Protein AF-A0A227IRK9-F1 (afdb_monomer_lite)

pLDDT: mean 89.17, std 4.54, range [65.75, 95.69]

Radius of gyration: 13.78 Å; chains: 1; bounding box: 29×23×37 Å

Foldseek 3Di:
DVQLVVQVVLQVVLC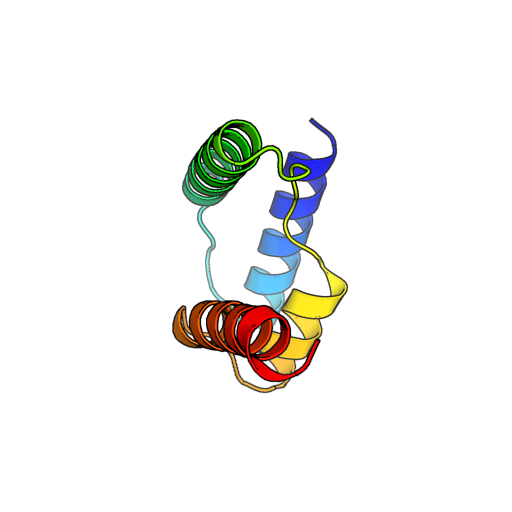VVVVHDDDSVVQVVVLVVQQVVCVVVVHDRHHDDNVVSVVCVVVVNPDPVSVVVVVVVVVCCVVPVD

InterPro domains:
  IPR011547 SLC26A/SulP transporter domain [PF00916] (2-81)
  IPR052706 Membrane-associated Transporter-like [PTHR43310] (2-81)

Structure (mmCIF, N/CA/C/O backbone):
data_AF-A0A227IRK9-F1
#
_entry.id   AF-A0A227IRK9-F1
#
loop_
_atom_site.group_PDB
_atom_site.id
_atom_site.type_symbol
_atom_site.label_atom_id
_atom_site.label_alt_id
_atom_site.label_comp_id
_atom_site.label_asym_id
_atom_site.label_entity_id
_atom_site.label_seq_id
_atom_site.pdbx_PDB_ins_code
_atom_site.Cartn_x
_atom_site.Cartn_y
_atom_site.Cartn_z
_atom_site.occupancy
_atom_site.B_iso_or_equiv
_atom_site.auth_seq_id
_atom_site.auth_comp_id
_atom_site.auth_asym_id
_atom_site.auth_atom_id
_atom_site.pdbx_PDB_model_num
ATOM 1 N N . ALA A 1 1 ? 11.975 0.990 9.149 1.00 65.75 1 ALA A N 1
ATOM 2 C CA . ALA A 1 1 ? 11.255 1.593 10.294 1.00 65.75 1 ALA A C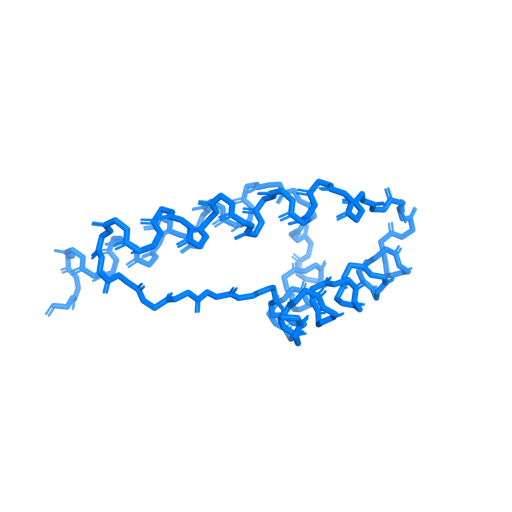A 1
ATOM 3 C C . ALA A 1 1 ? 10.445 2.823 9.878 1.00 65.75 1 ALA A C 1
ATOM 5 O O . ALA A 1 1 ? 9.244 2.825 10.097 1.00 65.75 1 ALA A O 1
ATOM 6 N N . ILE A 1 2 ? 11.057 3.820 9.223 1.00 85.12 2 ILE A N 1
ATOM 7 C CA . ILE A 1 2 ? 10.397 5.089 8.845 1.00 85.12 2 ILE A CA 1
ATOM 8 C C . ILE A 1 2 ? 9.115 4.871 8.015 1.00 85.12 2 ILE A C 1
ATOM 10 O O . ILE A 1 2 ? 8.063 5.372 8.391 1.00 85.12 2 ILE A O 1
ATOM 14 N N . GLY A 1 3 ? 9.156 4.035 6.969 1.00 85.62 3 GLY A N 1
ATOM 15 C CA . GLY A 1 3 ? 7.980 3.782 6.117 1.00 85.62 3 GLY A CA 1
ATOM 16 C C . GLY A 1 3 ? 6.809 3.053 6.796 1.00 85.62 3 GLY A C 1
ATOM 17 O O . GLY A 1 3 ? 5.677 3.159 6.327 1.00 85.62 3 GLY A O 1
ATOM 18 N N . LEU A 1 4 ? 7.055 2.327 7.894 1.00 87.69 4 LEU A N 1
ATOM 19 C CA . LEU A 1 4 ? 5.98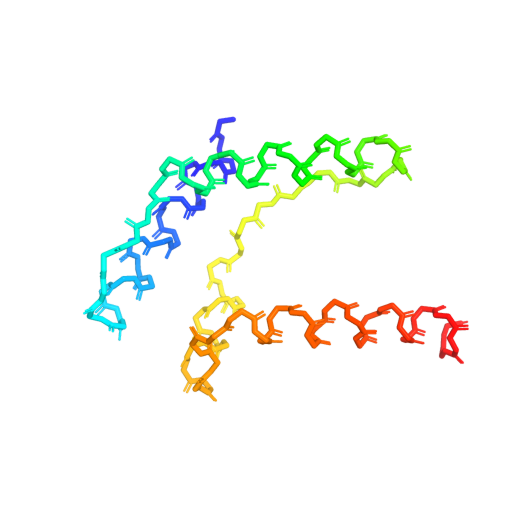7 1.741 8.715 1.00 87.69 4 LEU A CA 1
ATOM 20 C C . LEU A 1 4 ? 5.350 2.811 9.599 1.00 87.69 4 LEU A C 1
ATOM 22 O O . LEU A 1 4 ? 4.133 2.875 9.686 1.00 87.69 4 LEU A O 1
ATOM 26 N N . ILE A 1 5 ? 6.156 3.684 10.211 1.00 90.69 5 ILE A N 1
ATOM 27 C CA . ILE A 1 5 ? 5.652 4.810 11.012 1.00 90.69 5 ILE A CA 1
ATOM 28 C C . ILE A 1 5 ? 4.776 5.721 10.144 1.00 90.69 5 ILE A C 1
ATOM 30 O O . ILE A 1 5 ? 3.679 6.083 10.557 1.00 90.69 5 ILE A O 1
ATOM 34 N N . GLU A 1 6 ? 5.221 6.027 8.924 1.00 91.62 6 GLU A N 1
ATOM 35 C CA . GLU A 1 6 ? 4.442 6.794 7.949 1.00 91.62 6 GLU A CA 1
ATOM 36 C C . GLU A 1 6 ? 3.131 6.090 7.574 1.00 91.62 6 GLU A C 1
ATOM 38 O O . GLU A 1 6 ? 2.073 6.720 7.585 1.00 91.62 6 GLU A O 1
ATOM 43 N N . SER A 1 7 ? 3.164 4.779 7.309 1.00 88.88 7 SER A N 1
ATOM 44 C CA . SER A 1 7 ? 1.946 4.027 6.968 1.00 88.88 7 SER A CA 1
ATOM 45 C C . SER A 1 7 ? 0.961 3.966 8.138 1.00 88.88 7 SER A C 1
ATOM 47 O O . SER A 1 7 ? -0.243 4.084 7.936 1.00 88.88 7 SER A O 1
ATOM 49 N N . LEU A 1 8 ? 1.450 3.866 9.377 1.00 91.00 8 LEU A N 1
ATOM 50 C CA . LEU A 1 8 ? 0.608 3.890 10.576 1.00 91.00 8 LEU A CA 1
ATOM 51 C C . LEU A 1 8 ? 0.020 5.280 10.858 1.00 91.00 8 LEU A C 1
ATOM 53 O O . LEU A 1 8 ? -1.152 5.378 11.225 1.00 91.00 8 LEU A O 1
ATOM 57 N N . LEU A 1 9 ? 0.791 6.351 10.648 1.00 92.56 9 LEU A N 1
ATOM 58 C CA . LEU A 1 9 ? 0.274 7.723 10.669 1.00 92.56 9 LEU A CA 1
ATOM 59 C C . LEU A 1 9 ? -0.805 7.916 9.602 1.00 92.56 9 LEU A C 1
ATOM 61 O O . LEU A 1 9 ? -1.881 8.419 9.911 1.00 92.56 9 LEU A O 1
ATOM 65 N N . THR A 1 10 ? -0.550 7.447 8.378 1.00 90.81 10 THR A N 1
ATOM 66 C CA . THR A 1 10 ? -1.523 7.476 7.278 1.00 90.81 10 THR A CA 1
ATOM 67 C C . THR A 1 10 ? -2.812 6.774 7.680 1.00 90.81 10 THR A C 1
ATOM 69 O O . THR A 1 10 ? -3.884 7.353 7.552 1.00 90.81 10 THR A O 1
ATOM 72 N N . LEU A 1 11 ? -2.717 5.557 8.217 1.00 90.38 11 LEU A N 1
ATOM 73 C CA . LEU A 1 11 ? -3.866 4.785 8.687 1.00 90.38 11 LEU A CA 1
ATOM 74 C C . LEU A 1 11 ? -4.672 5.516 9.752 1.00 90.38 11 LEU A C 1
ATOM 76 O O . LEU A 1 11 ? -5.892 5.534 9.672 1.00 90.38 11 LEU A O 1
ATOM 80 N N . THR A 1 12 ? -3.994 6.146 10.707 1.00 91.44 12 THR A N 1
ATOM 81 C CA . THR A 1 12 ? -4.652 6.872 11.800 1.00 91.44 12 THR A CA 1
ATOM 82 C C . THR A 1 12 ? -5.415 8.088 11.265 1.00 91.44 12 THR A C 1
ATOM 84 O O . THR A 1 12 ? -6.558 8.317 11.649 1.00 91.44 12 THR A O 1
ATOM 87 N N . VAL A 1 13 ? -4.824 8.823 10.316 1.00 90.00 13 VAL A N 1
ATOM 88 C CA . VAL A 1 13 ? -5.481 9.951 9.632 1.00 90.00 13 VAL A CA 1
ATOM 89 C C . VAL A 1 13 ? -6.663 9.473 8.785 1.00 90.00 13 VAL A C 1
ATOM 91 O O . VAL A 1 13 ? -7.734 10.078 8.801 1.00 90.00 13 VAL A O 1
ATOM 94 N N . LEU A 1 14 ? -6.499 8.373 8.045 1.00 88.19 14 LEU A N 1
ATOM 95 C CA . LEU A 1 14 ? -7.581 7.793 7.251 1.00 88.19 14 LEU A CA 1
ATOM 96 C C . LEU A 1 14 ? -8.738 7.330 8.138 1.00 88.19 14 LEU A C 1
ATOM 98 O O . LEU A 1 14 ? -9.889 7.602 7.800 1.00 88.19 14 LEU A O 1
ATOM 102 N N . ASP A 1 15 ? -8.444 6.670 9.256 1.00 89.81 15 ASP A N 1
ATOM 103 C CA . ASP A 1 15 ? -9.425 6.199 10.235 1.00 89.81 15 ASP A CA 1
ATOM 104 C C . ASP A 1 15 ? -10.262 7.348 10.799 1.00 89.81 15 ASP A C 1
ATOM 106 O O . ASP A 1 15 ? -11.490 7.250 10.830 1.00 89.81 15 ASP A O 1
ATOM 110 N N . GLU A 1 16 ? -9.621 8.463 11.158 1.00 89.69 16 GLU A N 1
ATOM 111 C CA . GLU A 1 16 ? -10.298 9.668 11.642 1.00 89.69 16 GLU A CA 1
ATOM 112 C C . GLU A 1 16 ? -11.240 10.255 10.578 1.00 89.69 16 GLU A C 1
ATOM 114 O O . GLU A 1 16 ? -12.408 10.529 10.853 1.00 89.69 16 GLU A O 1
ATOM 119 N N . MET A 1 17 ? -10.791 10.352 9.321 1.00 87.88 17 MET A N 1
ATOM 120 C CA . MET A 1 17 ? -11.627 10.855 8.221 1.00 87.88 17 MET A CA 1
ATOM 121 C C . MET A 1 17 ? -12.781 9.917 7.841 1.00 87.88 17 MET A C 1
ATOM 123 O O . MET A 1 17 ? -13.803 10.349 7.300 1.00 87.88 17 MET A O 1
ATOM 127 N N . THR A 1 18 ? -12.609 8.612 8.037 1.00 86.38 18 THR A N 1
ATOM 128 C CA . THR A 1 18 ? -13.574 7.596 7.594 1.00 86.38 18 THR A CA 1
ATOM 129 C C . THR A 1 18 ? -14.430 7.044 8.730 1.00 86.38 18 THR A C 1
ATOM 131 O O . THR A 1 18 ? -15.354 6.283 8.449 1.00 86.38 18 THR A O 1
ATOM 134 N N . ASN A 1 19 ? -14.195 7.483 9.974 1.00 86.94 19 ASN A N 1
ATOM 135 C CA . ASN A 1 19 ? -14.855 6.999 11.191 1.00 86.94 19 ASN A CA 1
ATOM 136 C C . ASN A 1 19 ? -14.799 5.462 11.322 1.00 86.94 19 ASN A C 1
ATOM 138 O O . ASN A 1 19 ? -15.771 4.815 11.713 1.00 86.94 19 ASN A O 1
ATOM 142 N N . THR A 1 20 ? -13.661 4.862 10.965 1.00 85.75 20 THR A N 1
ATOM 143 C CA . THR A 1 20 ? -13.405 3.413 11.077 1.00 85.75 20 THR A CA 1
ATOM 144 C C . THR A 1 20 ? -12.181 3.156 11.952 1.00 85.75 20 THR A C 1
ATOM 146 O O . THR A 1 20 ? -11.494 4.079 12.375 1.00 85.75 20 THR A O 1
ATOM 149 N N . ARG A 1 21 ? -11.952 1.884 12.290 1.00 85.50 21 ARG A N 1
ATOM 150 C CA . ARG A 1 21 ? -10.795 1.428 13.051 1.00 85.50 21 ARG A CA 1
ATOM 151 C C . ARG A 1 21 ? -9.946 0.499 12.191 1.00 85.50 21 ARG A C 1
ATOM 153 O O . ARG A 1 21 ? -10.296 -0.660 11.958 1.00 85.50 21 ARG A O 1
ATOM 160 N N . GLY A 1 22 ? -8.831 1.027 11.728 1.00 83.44 22 GLY A N 1
ATOM 161 C CA . GLY A 1 22 ? -7.837 0.374 10.910 1.00 83.44 22 GLY A CA 1
ATOM 162 C C . GLY A 1 22 ? -7.031 -0.647 11.698 1.00 83.44 22 GLY A C 1
ATOM 163 O O . GLY A 1 22 ? -7.017 -0.698 12.931 1.00 83.44 22 GLY A O 1
ATOM 164 N N . GLN A 1 23 ? -6.367 -1.531 10.961 1.00 89.25 23 GLN A N 1
ATOM 165 C CA . GLN A 1 23 ? -5.649 -2.669 11.524 1.00 89.25 23 GLN A CA 1
ATOM 166 C C . GLN A 1 23 ? -4.149 -2.520 11.271 1.00 89.25 23 GLN A C 1
ATOM 168 O O . GLN A 1 23 ? -3.627 -3.038 10.287 1.00 89.25 23 GLN A O 1
ATOM 173 N N . SER A 1 24 ? -3.437 -1.875 12.197 1.00 89.00 24 SER A N 1
ATOM 174 C CA . SER A 1 24 ? -1.984 -1.644 12.112 1.00 89.00 24 SER A CA 1
ATOM 175 C C . SER A 1 24 ? -1.172 -2.922 11.871 1.00 89.00 24 SER A C 1
ATOM 177 O O . SER A 1 24 ? -0.231 -2.922 11.082 1.00 89.00 24 SER A O 1
ATOM 179 N N . ASN A 1 25 ? -1.554 -4.040 12.501 1.00 92.38 25 ASN A N 1
ATOM 180 C CA . ASN A 1 25 ? -0.866 -5.320 12.305 1.00 92.38 25 ASN A CA 1
ATOM 181 C C . ASN A 1 25 ? -1.028 -5.847 10.869 1.00 92.38 25 ASN A C 1
ATOM 183 O O . ASN A 1 25 ? -0.099 -6.408 10.294 1.00 92.38 25 ASN A O 1
ATOM 187 N N . ARG A 1 26 ? -2.204 -5.629 10.269 1.00 90.50 26 ARG A N 1
ATOM 188 C CA . ARG A 1 26 ? -2.486 -6.030 8.889 1.00 90.50 26 ARG A CA 1
ATOM 189 C C . ARG A 1 26 ? -1.718 -5.170 7.892 1.00 90.50 26 ARG A C 1
ATOM 191 O O . ARG A 1 26 ? -1.250 -5.711 6.898 1.00 90.50 26 ARG A O 1
ATOM 198 N N . GLU A 1 27 ? -1.547 -3.884 8.182 1.00 89.31 27 GLU A N 1
ATOM 199 C CA . GLU A 1 27 ? -0.715 -3.000 7.362 1.00 89.31 27 GLU A CA 1
ATOM 200 C C . GLU A 1 27 ? 0.760 -3.376 7.434 1.00 89.31 27 GLU A C 1
ATOM 202 O O . GLU A 1 27 ? 1.425 -3.453 6.409 1.00 89.31 27 GLU A O 1
ATOM 207 N N . CYS A 1 28 ? 1.261 -3.705 8.627 1.00 91.75 28 CYS A N 1
ATOM 208 C CA . CYS A 1 28 ? 2.643 -4.144 8.793 1.00 91.75 28 CYS A CA 1
ATOM 209 C C . CYS A 1 28 ? 2.938 -5.409 7.973 1.00 91.75 28 CYS A C 1
ATOM 211 O O . CYS A 1 28 ? 3.908 -5.459 7.213 1.00 91.75 28 CYS A O 1
ATOM 213 N N . ILE A 1 29 ? 2.056 -6.410 8.068 1.00 93.94 29 ILE A N 1
ATOM 214 C CA . ILE A 1 29 ? 2.163 -7.645 7.284 1.00 93.94 29 ILE A CA 1
ATOM 215 C C . ILE A 1 29 ? 1.997 -7.347 5.785 1.00 93.94 29 ILE A C 1
ATOM 217 O O . ILE A 1 29 ? 2.773 -7.846 4.973 1.00 93.94 29 ILE A O 1
ATOM 221 N N . GLY A 1 30 ? 1.024 -6.512 5.409 1.00 91.69 30 GLY A N 1
ATOM 222 C CA . GLY A 1 30 ? 0.767 -6.114 4.024 1.00 91.69 30 GLY A CA 1
ATOM 223 C C . GLY A 1 30 ? 1.964 -5.422 3.373 1.00 91.69 30 GLY A C 1
ATOM 224 O O . GLY A 1 30 ? 2.417 -5.853 2.315 1.00 91.69 30 GLY A O 1
ATOM 225 N N . GLN A 1 31 ? 2.525 -4.408 4.032 1.00 92.12 31 GLN A N 1
ATOM 226 C CA . GLN A 1 31 ? 3.706 -3.676 3.579 1.00 92.12 31 GLN A CA 1
ATOM 227 C C . GLN A 1 31 ? 4.945 -4.578 3.521 1.00 92.12 31 GLN A C 1
ATOM 229 O O . GLN A 1 31 ? 5.724 -4.497 2.572 1.00 92.12 31 GLN A O 1
ATOM 234 N N . GLY A 1 32 ? 5.118 -5.470 4.502 1.00 93.06 32 GLY A N 1
ATOM 235 C CA . GLY A 1 32 ? 6.194 -6.460 4.503 1.00 93.06 32 GLY A CA 1
ATOM 236 C C . GLY A 1 32 ? 6.120 -7.402 3.298 1.00 93.06 32 GLY A C 1
ATOM 237 O O . GLY A 1 32 ? 7.103 -7.551 2.575 1.00 93.06 32 GLY A O 1
ATOM 238 N N . MET A 1 33 ? 4.944 -7.983 3.035 1.00 94.62 33 MET A N 1
ATOM 239 C CA . MET A 1 33 ? 4.725 -8.861 1.878 1.00 94.62 33 MET A CA 1
ATOM 240 C C . MET A 1 33 ? 4.868 -8.117 0.545 1.00 94.62 33 MET A C 1
ATOM 242 O O . MET A 1 33 ? 5.471 -8.649 -0.389 1.00 94.62 33 MET A O 1
ATOM 246 N N . ALA A 1 34 ? 4.354 -6.887 0.453 1.00 91.69 34 ALA A N 1
ATOM 247 C CA . ALA A 1 34 ? 4.493 -6.055 -0.738 1.00 91.69 34 ALA A CA 1
ATOM 248 C C . ALA A 1 34 ? 5.972 -5.797 -1.054 1.00 91.69 34 ALA A C 1
ATOM 250 O O . ALA A 1 34 ? 6.414 -6.063 -2.168 1.00 91.69 34 ALA A O 1
ATOM 251 N N . ASN A 1 35 ? 6.764 -5.400 -0.055 1.00 92.69 35 ASN A N 1
ATOM 252 C CA . ASN A 1 35 ? 8.189 -5.132 -0.239 1.00 92.69 35 ASN A CA 1
ATOM 253 C C . ASN A 1 35 ? 9.007 -6.397 -0.537 1.00 92.69 35 ASN A C 1
ATOM 255 O O . ASN A 1 35 ? 9.928 -6.333 -1.347 1.00 92.69 35 ASN A O 1
ATOM 259 N N . MET A 1 36 ? 8.666 -7.553 0.048 1.00 94.50 36 MET A N 1
ATOM 260 C CA . MET A 1 36 ? 9.282 -8.828 -0.352 1.00 94.50 36 MET A CA 1
ATOM 261 C C . MET A 1 36 ? 9.005 -9.140 -1.823 1.00 94.50 36 MET A C 1
ATOM 263 O O . MET A 1 36 ? 9.919 -9.514 -2.552 1.00 94.50 36 MET A O 1
ATOM 267 N N . THR A 1 37 ? 7.761 -8.941 -2.266 1.00 93.56 37 THR A N 1
ATOM 268 C CA . THR A 1 37 ? 7.376 -9.148 -3.666 1.00 93.56 37 THR A CA 1
ATOM 269 C C . THR A 1 37 ? 8.142 -8.188 -4.577 1.00 93.56 37 THR A C 1
ATOM 271 O O . THR A 1 37 ? 8.737 -8.635 -5.550 1.00 93.56 37 THR A O 1
ATOM 274 N N . CYS A 1 38 ? 8.232 -6.899 -4.230 1.00 91.94 38 CYS A N 1
ATOM 275 C CA . CYS A 1 38 ? 9.030 -5.917 -4.972 1.00 91.94 38 CYS A CA 1
ATOM 276 C C . CYS A 1 38 ? 10.487 -6.366 -5.146 1.00 91.94 38 CYS A C 1
ATOM 278 O O . CYS A 1 38 ? 10.990 -6.350 -6.268 1.00 91.94 38 CYS A O 1
ATOM 280 N N . SER A 1 39 ? 11.133 -6.844 -4.077 1.00 91.38 39 SER A N 1
ATOM 281 C CA . SER A 1 39 ? 12.515 -7.339 -4.134 1.00 91.38 39 SER A CA 1
ATOM 282 C C . SER A 1 39 ? 12.695 -8.509 -5.105 1.00 91.38 39 SER A C 1
ATOM 284 O O . SER A 1 39 ? 13.713 -8.572 -5.787 1.00 91.38 39 SER A O 1
ATOM 286 N N . VAL A 1 40 ? 11.711 -9.411 -5.216 1.00 94.56 40 VAL A N 1
ATOM 287 C CA . VAL A 1 40 ? 11.757 -10.538 -6.170 1.00 94.56 40 VAL A CA 1
ATOM 288 C C . VAL A 1 40 ? 11.719 -10.054 -7.624 1.00 94.56 40 VAL A C 1
ATOM 290 O O . VAL A 1 40 ? 12.369 -10.6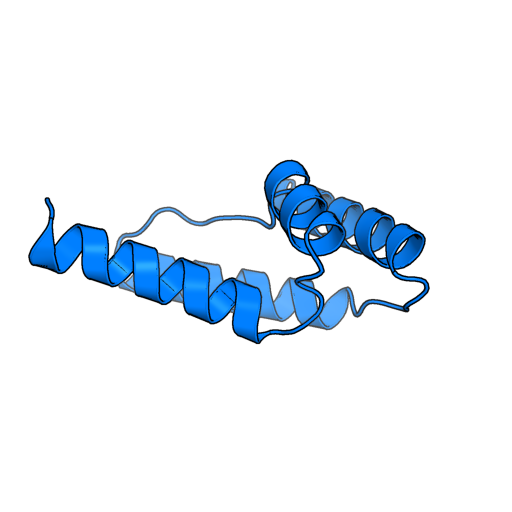45 -8.480 1.00 94.56 40 VAL A O 1
ATOM 293 N N . PHE A 1 41 ? 11.009 -8.960 -7.906 1.00 91.50 41 PHE A N 1
ATOM 294 C CA . PHE A 1 41 ? 10.925 -8.361 -9.244 1.00 91.50 41 PHE A CA 1
ATOM 295 C C . PHE A 1 41 ? 11.987 -7.276 -9.503 1.00 91.50 41 PHE A C 1
ATOM 297 O O . PHE A 1 41 ? 11.951 -6.627 -10.546 1.00 91.50 41 PHE A O 1
ATOM 304 N N . GLY A 1 42 ? 12.923 -7.049 -8.571 1.00 90.38 42 GLY A N 1
ATOM 305 C CA . GLY A 1 42 ? 13.918 -5.973 -8.670 1.00 90.38 42 GLY A CA 1
ATOM 306 C C . GLY A 1 42 ? 13.328 -4.560 -8.563 1.00 90.38 42 GLY A C 1
ATOM 307 O O . GLY A 1 42 ? 13.985 -3.588 -8.931 1.00 90.38 42 GLY A O 1
ATOM 308 N N . ALA A 1 43 ? 12.092 -4.431 -8.075 1.00 88.50 43 ALA A N 1
ATOM 309 C CA . ALA A 1 43 ? 11.415 -3.157 -7.876 1.00 88.50 43 ALA A CA 1
ATOM 310 C C . ALA A 1 43 ? 11.825 -2.505 -6.545 1.00 88.50 43 ALA A C 1
ATOM 312 O O . ALA A 1 43 ? 12.124 -3.180 -5.558 1.00 88.50 43 ALA A O 1
ATOM 313 N N . MET A 1 44 ? 11.791 -1.172 -6.499 1.00 90.44 44 MET A N 1
ATOM 314 C CA . MET A 1 44 ? 12.037 -0.415 -5.271 1.00 90.44 44 MET A CA 1
ATOM 315 C C . MET A 1 44 ? 10.907 -0.654 -4.258 1.00 90.44 44 MET A C 1
ATOM 317 O O . MET A 1 44 ? 9.728 -0.600 -4.607 1.00 90.44 44 MET A O 1
ATOM 321 N N . GLY A 1 45 ? 11.266 -0.913 -2.998 1.00 87.12 45 GLY A N 1
ATOM 322 C CA . GLY A 1 45 ? 10.297 -1.042 -1.907 1.00 87.12 45 GLY A CA 1
ATOM 323 C C . GLY A 1 45 ? 9.571 0.276 -1.612 1.00 87.12 45 GLY A C 1
ATOM 324 O O . GLY A 1 45 ? 10.131 1.356 -1.798 1.00 87.12 45 GLY A O 1
ATOM 325 N N . GLY A 1 46 ? 8.333 0.178 -1.124 1.00 88.38 46 GLY A N 1
ATOM 326 C CA . GLY A 1 46 ? 7.444 1.317 -0.902 1.00 88.38 46 GLY A CA 1
ATOM 327 C C . GLY A 1 46 ? 6.811 1.388 0.492 1.00 88.38 46 GLY A C 1
ATOM 328 O O . GLY A 1 46 ? 7.045 0.566 1.391 1.00 88.38 46 GLY A O 1
ATOM 329 N N . CYS A 1 47 ? 5.985 2.416 0.663 1.00 90.06 47 CYS A N 1
ATOM 330 C CA . CYS A 1 47 ? 5.175 2.697 1.846 1.00 90.06 47 CYS A CA 1
ATOM 331 C C . CYS A 1 47 ? 3.818 3.280 1.441 1.00 90.06 47 CYS A C 1
ATOM 333 O O . CYS A 1 47 ? 3.614 3.664 0.286 1.00 90.06 47 CYS A O 1
ATOM 335 N N . ALA A 1 48 ? 2.875 3.308 2.384 1.00 85.19 48 ALA A N 1
ATOM 336 C CA . ALA A 1 48 ? 1.601 3.965 2.156 1.00 85.19 48 ALA A CA 1
ATOM 337 C C . ALA A 1 48 ? 1.809 5.481 2.078 1.00 85.19 48 ALA A C 1
ATOM 339 O O . ALA A 1 48 ? 2.394 6.085 2.970 1.00 85.19 48 ALA A O 1
ATOM 340 N N . MET A 1 49 ? 1.300 6.097 1.013 1.00 86.81 49 MET A N 1
ATOM 341 C CA . MET A 1 49 ? 1.434 7.532 0.794 1.00 86.81 49 MET A CA 1
ATOM 342 C C . MET A 1 49 ? 0.227 8.279 1.365 1.00 86.81 49 MET A C 1
ATOM 344 O O . MET A 1 49 ? -0.899 8.098 0.889 1.00 86.81 49 MET A O 1
ATOM 348 N N . ILE A 1 50 ? 0.475 9.180 2.322 1.00 88.38 50 ILE A N 1
ATOM 349 C CA . ILE A 1 50 ? -0.556 10.007 2.972 1.00 88.38 50 ILE A CA 1
ATOM 350 C C . ILE A 1 50 ? -1.380 10.786 1.934 1.00 88.38 50 ILE A C 1
ATOM 352 O O . ILE A 1 50 ? -2.600 10.647 1.873 1.00 88.38 50 ILE A O 1
ATOM 356 N N . GLY A 1 51 ? -0.716 11.568 1.075 1.00 87.50 51 GLY A N 1
ATOM 357 C CA . GLY A 1 51 ? -1.375 12.466 0.117 1.00 87.50 51 GLY A CA 1
ATOM 358 C C . GLY A 1 51 ? -2.338 11.754 -0.836 1.00 87.50 51 GLY A C 1
ATOM 359 O O . 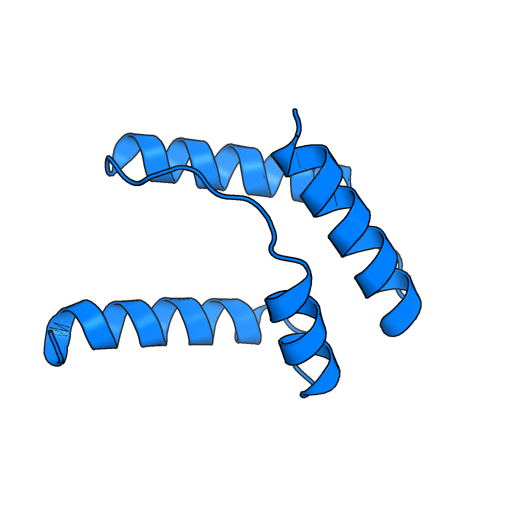GLY A 1 51 ? -3.508 12.121 -0.930 1.00 87.50 51 GLY A O 1
ATOM 360 N N . GLN A 1 52 ? -1.867 10.696 -1.500 1.00 88.75 52 GLN A N 1
ATOM 361 C CA . GLN A 1 52 ? -2.686 9.923 -2.441 1.00 88.75 52 GLN A CA 1
ATOM 362 C C . GLN A 1 52 ? -3.841 9.209 -1.740 1.00 88.75 52 GLN A C 1
ATOM 364 O O . GLN A 1 52 ? -4.961 9.207 -2.250 1.00 88.75 52 GLN A O 1
ATOM 369 N N . SER A 1 53 ? -3.606 8.669 -0.543 1.00 88.75 53 SER A N 1
ATOM 370 C CA . SER A 1 53 ? -4.661 8.003 0.222 1.00 88.75 53 SER A CA 1
ATOM 371 C C . SER A 1 53 ? -5.763 8.980 0.638 1.00 88.75 53 SER A C 1
ATOM 373 O O . SER A 1 53 ? -6.945 8.658 0.517 1.00 88.75 53 SER A O 1
ATOM 375 N N . MET A 1 54 ? -5.403 10.202 1.052 1.00 88.81 54 MET A N 1
ATOM 376 C CA . MET A 1 54 ? -6.379 11.240 1.400 1.00 88.81 54 MET A CA 1
ATOM 377 C C . MET A 1 54 ? -7.205 11.698 0.198 1.00 88.81 54 MET A C 1
ATOM 379 O O . MET A 1 54 ? -8.425 11.821 0.310 1.00 88.81 54 MET A O 1
ATOM 383 N N . ILE A 1 55 ? -6.568 11.934 -0.952 1.00 90.44 55 ILE A N 1
ATOM 384 C CA . ILE A 1 55 ? -7.268 12.321 -2.188 1.00 90.44 55 ILE A CA 1
ATOM 385 C C . ILE A 1 55 ? -8.238 11.213 -2.608 1.00 90.44 55 ILE A C 1
ATOM 387 O O . ILE A 1 55 ? -9.401 11.481 -2.916 1.00 90.44 55 ILE A O 1
ATOM 391 N N . ASN A 1 56 ? -7.783 9.961 -2.567 1.00 89.50 56 ASN A N 1
ATOM 392 C CA . ASN A 1 56 ? -8.581 8.808 -2.960 1.00 89.50 56 ASN A CA 1
ATOM 393 C C . ASN A 1 56 ? -9.817 8.627 -2.060 1.00 89.50 56 ASN A C 1
ATOM 395 O O . ASN A 1 56 ? -10.921 8.416 -2.559 1.00 89.50 56 ASN A O 1
ATOM 399 N N . VAL A 1 57 ? -9.660 8.776 -0.740 1.00 89.06 57 VAL A N 1
ATOM 400 C CA . VAL A 1 57 ? -10.774 8.678 0.217 1.00 89.06 57 VAL A CA 1
ATOM 401 C C . VAL 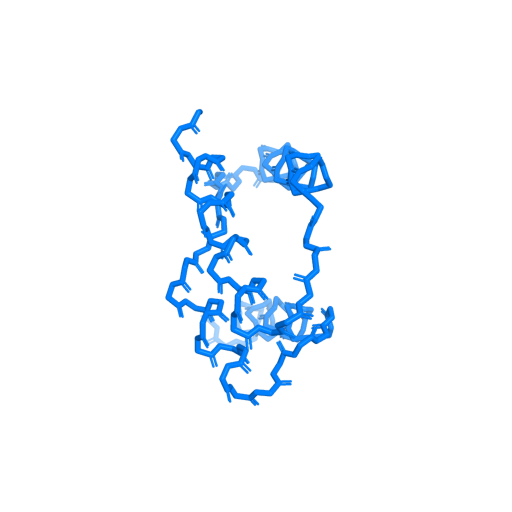A 1 57 ? -11.747 9.854 0.104 1.00 89.06 57 VAL A C 1
ATOM 403 O O . VAL A 1 57 ? -12.960 9.632 0.141 1.00 89.06 57 VAL A O 1
ATOM 406 N N . ASN A 1 58 ? -11.251 11.080 -0.096 1.00 87.81 58 ASN A N 1
ATOM 407 C CA . ASN A 1 58 ? -12.104 12.246 -0.365 1.00 87.81 58 ASN A CA 1
ATOM 408 C C . ASN A 1 58 ? -12.901 12.092 -1.666 1.00 87.81 58 ASN A C 1
ATOM 410 O O . ASN A 1 58 ? -14.055 12.499 -1.732 1.00 87.81 58 ASN A O 1
ATOM 414 N N . SER A 1 59 ? -12.328 11.418 -2.663 1.00 87.12 59 SER A N 1
ATOM 415 C CA . SER A 1 59 ? -13.005 11.086 -3.924 1.00 87.12 59 SER A CA 1
ATOM 416 C C . SER A 1 59 ? -14.021 9.935 -3.791 1.00 87.12 59 SER A C 1
ATOM 418 O O . SER A 1 59 ? -14.592 9.496 -4.784 1.00 87.12 59 SER A O 1
ATOM 420 N N . GLY A 1 60 ? -14.254 9.417 -2.576 1.00 84.50 60 GLY A N 1
ATOM 421 C CA . GLY A 1 60 ? -15.195 8.325 -2.299 1.00 84.50 60 GLY A CA 1
ATOM 422 C C . GLY A 1 60 ? -14.598 6.915 -2.392 1.00 84.50 60 GLY A C 1
ATOM 423 O O . GLY A 1 60 ? -15.291 5.937 -2.105 1.00 84.50 60 GLY A O 1
ATOM 424 N N . GLY A 1 61 ? -13.309 6.783 -2.718 1.00 82.94 61 GLY A N 1
ATOM 425 C CA . GLY A 1 61 ? -12.584 5.517 -2.825 1.00 82.94 61 GLY A CA 1
ATOM 426 C C . GLY A 1 61 ? -12.278 4.885 -1.464 1.00 82.94 61 GLY A C 1
ATOM 427 O O . GLY A 1 61 ? -11.140 4.899 -1.006 1.00 82.94 61 GLY A O 1
ATOM 428 N N . ARG A 1 62 ? -13.296 4.319 -0.806 1.00 77.69 62 ARG A N 1
ATOM 429 C CA . ARG A 1 62 ? -13.180 3.672 0.521 1.00 77.69 62 ARG A CA 1
ATOM 430 C C . ARG A 1 62 ? -12.947 2.157 0.468 1.00 77.69 62 ARG A C 1
ATOM 432 O O . ARG A 1 62 ? -12.660 1.534 1.484 1.00 77.69 62 ARG A O 1
ATOM 439 N N . GLY A 1 63 ? -13.103 1.548 -0.707 1.00 81.38 63 GLY A N 1
ATOM 440 C CA . GLY A 1 63 ? -12.972 0.104 -0.908 1.00 81.38 63 GLY A CA 1
ATOM 441 C C . GLY A 1 63 ? -11.622 -0.313 -1.492 1.00 81.38 63 GLY A C 1
ATOM 442 O O . GLY A 1 63 ? -10.920 0.473 -2.126 1.00 81.38 63 GLY A O 1
ATOM 443 N N . ARG A 1 64 ? -11.305 -1.610 -1.377 1.00 84.38 64 ARG A N 1
ATOM 444 C CA . ARG A 1 64 ? -10.091 -2.227 -1.956 1.00 84.38 64 ARG A CA 1
ATOM 445 C C . ARG A 1 64 ? -9.997 -2.074 -3.480 1.00 84.38 64 ARG A C 1
ATOM 447 O O . ARG A 1 64 ? -8.903 -2.124 -4.031 1.00 84.38 64 ARG A O 1
ATOM 454 N N . LEU A 1 65 ? -11.137 -1.873 -4.144 1.00 85.62 65 LEU A N 1
ATOM 455 C CA . LEU A 1 65 ? -11.228 -1.682 -5.591 1.00 85.62 65 LEU A CA 1
ATOM 456 C C . LEU A 1 65 ? -10.442 -0.457 -6.070 1.00 85.62 65 LEU A C 1
ATOM 458 O O . LEU A 1 65 ? -9.829 -0.534 -7.126 1.00 85.62 65 LEU A O 1
ATOM 462 N N . SER A 1 66 ? -10.383 0.622 -5.281 1.00 88.50 66 SER A N 1
ATOM 463 C CA . SER A 1 66 ? -9.660 1.847 -5.660 1.00 88.50 66 SER A CA 1
ATOM 464 C C . SER A 1 66 ? -8.182 1.576 -5.948 1.00 88.50 66 SER A C 1
ATOM 466 O O . SER A 1 66 ? -7.658 1.973 -6.985 1.00 88.50 66 SER A O 1
ATOM 468 N N . GLY A 1 67 ? -7.521 0.828 -5.056 1.00 88.06 67 GLY A N 1
ATOM 469 C CA . GLY A 1 67 ? -6.111 0.471 -5.213 1.00 88.06 67 GLY A CA 1
ATOM 470 C C . GLY A 1 67 ? -5.870 -0.510 -6.362 1.00 88.06 67 GLY A C 1
ATOM 471 O O . GLY A 1 67 ? -4.895 -0.368 -7.092 1.00 88.06 67 GLY A O 1
ATOM 472 N N . ILE A 1 68 ? -6.779 -1.473 -6.564 1.00 90.94 68 ILE A N 1
ATOM 473 C CA . ILE A 1 68 ? -6.681 -2.437 -7.673 1.00 90.94 68 ILE A CA 1
ATOM 474 C C . ILE A 1 68 ? -6.800 -1.715 -9.017 1.00 90.94 68 ILE A C 1
ATOM 476 O O . ILE A 1 68 ? -5.988 -1.949 -9.906 1.00 90.94 68 ILE A O 1
ATOM 480 N N . VAL A 1 69 ? -7.776 -0.814 -9.156 1.00 92.06 69 VAL A N 1
ATOM 481 C CA . VAL A 1 69 ? -7.976 -0.041 -10.388 1.00 92.06 69 VAL A CA 1
ATOM 482 C C . VAL A 1 69 ? -6.756 0.829 -10.683 1.00 92.06 69 VAL A C 1
ATOM 484 O O . VAL A 1 69 ? -6.290 0.829 -11.817 1.00 92.06 69 VAL A O 1
ATOM 487 N N . ALA A 1 70 ? -6.185 1.501 -9.677 1.00 90.12 70 ALA A N 1
ATOM 488 C CA . ALA A 1 70 ? -4.968 2.293 -9.853 1.00 90.12 70 ALA A CA 1
ATOM 489 C C . ALA A 1 70 ? -3.770 1.439 -10.315 1.00 90.12 70 ALA A C 1
ATOM 491 O O . ALA A 1 70 ? -3.069 1.818 -11.253 1.00 90.12 70 ALA A O 1
ATOM 492 N N . ALA A 1 71 ? -3.561 0.265 -9.706 1.00 90.19 71 ALA A N 1
ATOM 493 C CA . ALA A 1 71 ? -2.478 -0.647 -10.078 1.00 90.19 71 ALA A CA 1
ATOM 494 C C . ALA A 1 71 ? -2.641 -1.202 -11.504 1.00 90.19 71 ALA A C 1
ATOM 496 O O . ALA A 1 71 ? -1.682 -1.224 -12.272 1.00 90.19 71 ALA A O 1
ATOM 497 N N . VAL A 1 72 ? -3.858 -1.613 -11.877 1.00 94.31 72 VAL A N 1
ATOM 498 C CA . VAL A 1 72 ? -4.160 -2.116 -13.227 1.00 94.31 72 VAL A CA 1
ATOM 499 C C . VAL A 1 72 ? -4.031 -1.006 -14.267 1.00 94.31 72 VAL A C 1
ATOM 501 O O . VAL A 1 72 ? -3.462 -1.240 -15.329 1.00 94.31 72 VAL A O 1
ATOM 504 N N . ALA A 1 73 ? -4.503 0.207 -13.970 1.00 93.38 73 ALA A N 1
ATOM 505 C CA . ALA A 1 73 ? -4.363 1.351 -14.866 1.00 93.38 73 ALA A CA 1
ATOM 506 C C . ALA A 1 73 ? -2.887 1.686 -15.131 1.00 93.38 73 ALA A C 1
ATOM 508 O O . ALA A 1 73 ? -2.507 1.877 -16.285 1.00 93.38 73 ALA A O 1
ATOM 509 N N . LEU A 1 74 ? -2.045 1.685 -14.089 1.00 92.19 74 LEU A N 1
ATOM 510 C CA . LEU A 1 74 ? -0.598 1.864 -14.240 1.00 92.19 74 LEU A CA 1
ATOM 511 C C . LEU A 1 74 ? 0.039 0.747 -15.069 1.00 92.19 74 LEU A C 1
ATOM 513 O O . LEU A 1 74 ? 0.834 1.031 -15.960 1.00 92.19 74 LEU A O 1
ATOM 517 N N . LEU A 1 75 ? -0.329 -0.512 -14.819 1.00 92.56 75 LEU A N 1
ATOM 518 C CA . LEU A 1 75 ? 0.186 -1.643 -15.590 1.00 92.56 75 LEU A CA 1
ATOM 519 C C . LEU A 1 75 ? -0.183 -1.530 -17.077 1.00 92.56 75 LEU A C 1
ATOM 521 O O . LEU A 1 75 ? 0.673 -1.711 -17.936 1.00 92.56 75 LEU A O 1
ATOM 525 N N . MET A 1 76 ? -1.438 -1.194 -17.388 1.00 95.69 76 MET A N 1
ATOM 526 C CA . MET A 1 76 ? -1.899 -0.993 -18.766 1.00 95.69 76 MET A CA 1
ATOM 527 C C . MET A 1 76 ? -1.178 0.174 -19.443 1.00 95.69 76 MET A C 1
ATOM 529 O O . MET A 1 76 ? -0.811 0.071 -20.610 1.00 95.69 76 MET A O 1
ATOM 533 N N . PHE A 1 77 ? -0.944 1.267 -18.716 1.00 95.25 77 PHE A N 1
ATOM 534 C CA . PHE A 1 77 ? -0.185 2.403 -19.228 1.00 95.25 77 PHE A CA 1
ATOM 535 C C . PHE A 1 77 ? 1.246 1.994 -19.610 1.00 95.25 77 PHE A C 1
ATOM 537 O O . PHE A 1 77 ? 1.690 2.298 -20.710 1.00 95.25 77 PHE A O 1
ATOM 544 N N . ILE A 1 78 ? 1.929 1.231 -18.754 1.00 92.25 78 ILE A N 1
ATOM 545 C CA . ILE A 1 78 ? 3.288 0.734 -19.021 1.00 92.25 78 ILE A CA 1
ATOM 546 C C . ILE A 1 78 ? 3.317 -0.288 -20.174 1.00 92.25 78 ILE A C 1
ATOM 548 O O . ILE A 1 78 ? 4.282 -0.356 -20.918 1.00 92.25 78 ILE A O 1
ATOM 552 N N . LEU A 1 79 ? 2.289 -1.123 -20.339 1.00 93.88 79 LEU A N 1
ATOM 553 C CA . LEU A 1 79 ? 2.305 -2.154 -21.387 1.00 93.88 79 LEU A CA 1
ATOM 554 C C . LEU A 1 79 ? 1.908 -1.639 -22.774 1.00 93.88 79 LEU A C 1
ATOM 556 O O . LEU A 1 79 ? 2.361 -2.195 -23.772 1.00 93.88 79 LEU A O 1
ATOM 560 N N . PHE A 1 80 ? 1.028 -0.638 -22.845 1.00 93.69 80 PHE A N 1
ATOM 561 C CA . PHE A 1 80 ? 0.411 -0.213 -24.106 1.00 93.69 80 PHE A CA 1
ATOM 562 C C . PHE A 1 80 ? 0.687 1.241 -24.492 1.00 93.69 80 PHE A C 1
ATOM 564 O O . PHE A 1 80 ? 0.537 1.575 -25.665 1.00 93.69 80 PHE A O 1
ATOM 571 N N . ALA A 1 81 ? 1.022 2.111 -23.536 1.00 90.88 81 ALA A N 1
ATOM 572 C CA . ALA A 1 81 ? 1.164 3.547 -23.776 1.00 90.88 81 ALA A CA 1
ATOM 573 C C . ALA A 1 81 ? 2.601 4.079 -23.626 1.00 90.88 81 ALA A C 1
ATOM 575 O O . ALA A 1 81 ? 2.860 5.177 -24.119 1.00 90.88 81 ALA A O 1
ATOM 576 N N . SER A 1 82 ? 3.514 3.348 -22.972 1.00 73.62 82 SER A N 1
ATOM 577 C CA . SER A 1 82 ? 4.954 3.671 -22.932 1.00 73.62 82 SER A CA 1
ATOM 578 C C . SER A 1 82 ? 5.725 2.969 -24.038 1.00 73.62 82 SER A C 1
ATOM 580 O O . SER A 1 82 ? 6.603 3.625 -24.635 1.00 73.62 82 SER A O 1
#

Sequence (82 aa):
AIGLIESLLTLTVLDEMTNTRGQSNRECIGQGMANMTCSVFGAMGGCAMIGQSMINVNSGGRGRLSGIVAAVALLMFILFAS

Secondary structure (DSSP, 8-state):
-HHHHHHHHHHHHHHHHHT----HHHHHHHHHHHHHHHHHTTPPP----HHHHHHHHHTT--SHHHHHHHHHHHHHHHHHT-

Organism: Vibrio parahaemolyticus (NCBI:txid670)